Protein AF-A0A920TG39-F1 (afdb_monomer_lite)

Foldseek 3Di:
DPPPDAAEAEDDCPVVCVVVDVPHPYYDPCVVVVVVVVVVVVPPPD

Secondary structure (DSSP, 8-state):
-------EE-STTHHHHHHH-S--SEE-TTHHHHHHHHHHHHTTT-

pLDDT: mean 93.62, std 10.69, range [50.34, 98.69]

Structure (mmCIF, N/CA/C/O backbone):
data_AF-A0A920TG39-F1
#
_entry.id   AF-A0A920TG39-F1
#
loop_
_atom_site.group_PDB
_atom_site.id
_atom_site.type_symbol
_atom_site.label_atom_id
_atom_site.label_alt_id
_atom_site.label_comp_id
_atom_site.label_asym_id
_atom_site.label_entity_id
_atom_site.label_seq_id
_atom_site.pdbx_PDB_ins_code
_atom_site.Cartn_x
_atom_site.Cartn_y
_atom_site.Cartn_z
_atom_site.occupancy
_atom_site.B_iso_or_equiv
_atom_site.auth_seq_id
_atom_site.auth_comp_id
_atom_site.auth_asym_id
_atom_site.auth_atom_id
_atom_site.pdbx_PDB_model_num
ATOM 1 N N . MET A 1 1 ? -25.181 -10.580 -5.777 1.00 50.34 1 MET A N 1
ATOM 2 C CA . MET A 1 1 ? -25.308 -9.324 -5.004 1.00 50.34 1 MET A CA 1
ATOM 3 C C . MET A 1 1 ? -24.499 -8.256 -5.737 1.00 50.34 1 MET A C 1
ATOM 5 O O . MET A 1 1 ? -23.686 -8.668 -6.561 1.00 50.34 1 MET A O 1
ATOM 9 N N . PRO A 1 2 ? -24.757 -6.943 -5.571 1.00 58.81 2 PRO A N 1
ATOM 10 C CA . PRO A 1 2 ? -23.894 -5.911 -6.158 1.00 58.81 2 PRO A CA 1
ATOM 11 C C . PRO A 1 2 ? -22.433 -6.294 -5.893 1.00 58.81 2 PRO A C 1
ATOM 13 O O . PRO A 1 2 ? -22.158 -6.771 -4.797 1.00 58.81 2 PRO A O 1
ATOM 16 N N . GLY A 1 3 ? -21.584 -6.232 -6.927 1.00 81.50 3 GLY A N 1
ATOM 17 C CA . GLY A 1 3 ? -20.306 -6.952 -6.989 1.00 81.50 3 GLY A CA 1
ATOM 18 C C . GLY A 1 3 ? -19.498 -6.787 -5.712 1.00 81.50 3 GLY A C 1
ATOM 19 O O . GLY A 1 3 ? -19.060 -5.680 -5.443 1.00 81.50 3 GLY A O 1
ATOM 20 N N . ASP A 1 4 ? -19.386 -7.871 -4.948 1.00 90.50 4 ASP A N 1
ATOM 21 C CA . ASP A 1 4 ? -18.702 -7.981 -3.659 1.00 90.50 4 ASP A CA 1
ATOM 22 C C . ASP A 1 4 ? -17.203 -7.717 -3.875 1.00 90.50 4 ASP A C 1
ATOM 24 O O . ASP A 1 4 ? -16.495 -8.607 -4.361 1.00 90.50 4 ASP A O 1
ATOM 28 N N . PRO A 1 5 ? -16.731 -6.469 -3.707 1.00 94.94 5 PRO A N 1
ATOM 29 C CA . PRO A 1 5 ? -15.411 -6.087 -4.161 1.00 94.94 5 PRO A CA 1
ATOM 30 C C . PRO A 1 5 ? -14.392 -6.368 -3.064 1.00 94.94 5 PRO A C 1
ATOM 32 O O . PRO A 1 5 ? -14.649 -6.119 -1.891 1.00 94.94 5 PRO A O 1
ATOM 35 N N . ILE A 1 6 ? -13.195 -6.788 -3.465 1.00 96.50 6 ILE A N 1
ATOM 36 C CA . ILE A 1 6 ? -12.065 -6.873 -2.541 1.00 96.50 6 ILE A CA 1
ATOM 37 C C . ILE A 1 6 ? -11.566 -5.451 -2.262 1.00 96.50 6 ILE A C 1
ATOM 39 O O . ILE A 1 6 ? -11.172 -4.730 -3.184 1.00 96.50 6 ILE A O 1
ATOM 43 N N . VAL A 1 7 ? -11.560 -5.053 -0.994 1.00 96.88 7 VAL A N 1
ATOM 44 C CA . VAL A 1 7 ? -11.113 -3.744 -0.520 1.00 96.88 7 VAL A CA 1
ATOM 45 C C . VAL A 1 7 ? -9.718 -3.870 0.090 1.00 96.88 7 VAL A C 1
ATOM 47 O O . VAL A 1 7 ? -9.526 -4.464 1.150 1.00 96.88 7 VAL A O 1
ATOM 50 N N . VAL A 1 8 ? -8.728 -3.266 -0.567 1.00 97.81 8 VAL A N 1
ATOM 51 C CA . VAL A 1 8 ? -7.324 -3.261 -0.123 1.00 97.81 8 VAL A CA 1
ATOM 52 C C . VAL A 1 8 ? -6.913 -1.853 0.301 1.00 97.81 8 VAL A C 1
ATOM 54 O O . VAL A 1 8 ? -7.205 -0.885 -0.403 1.00 97.81 8 VAL A O 1
ATOM 57 N N . ALA A 1 9 ? -6.203 -1.731 1.424 1.00 98.25 9 ALA A N 1
ATOM 58 C CA . ALA A 1 9 ? -5.669 -0.461 1.917 1.00 98.25 9 ALA A CA 1
ATOM 59 C C . ALA A 1 9 ? -4.136 -0.438 1.986 1.00 98.25 9 ALA A C 1
ATOM 61 O O . ALA A 1 9 ? -3.481 -1.459 2.168 1.00 98.25 9 ALA A O 1
ATOM 62 N N . THR A 1 10 ? -3.566 0.763 1.887 1.00 98.44 10 THR A N 1
ATOM 63 C CA . THR A 1 10 ? -2.134 1.039 2.066 1.00 98.44 10 THR A CA 1
ATOM 64 C C . THR A 1 10 ? -1.937 2.399 2.752 1.00 98.44 10 THR A C 1
ATOM 66 O O . THR A 1 10 ? -2.905 3.113 3.020 1.00 98.44 10 THR A O 1
ATOM 69 N N . GLY A 1 11 ? -0.693 2.785 3.035 1.00 97.62 11 GLY A N 1
ATOM 70 C CA . GLY A 1 11 ? -0.341 4.066 3.658 1.00 97.62 11 GLY A CA 1
ATOM 71 C C . GLY A 1 11 ? -0.319 4.031 5.190 1.00 97.62 11 GLY A C 1
ATOM 72 O O . GLY A 1 11 ? -0.860 3.127 5.822 1.00 97.62 11 GLY A O 1
ATOM 73 N N . GLY A 1 12 ? 0.316 5.033 5.806 1.00 96.69 12 GLY A N 1
ATOM 74 C CA . GLY A 1 12 ? 0.720 4.986 7.222 1.00 96.69 12 GLY A CA 1
ATOM 75 C C . GLY A 1 12 ? -0.406 4.82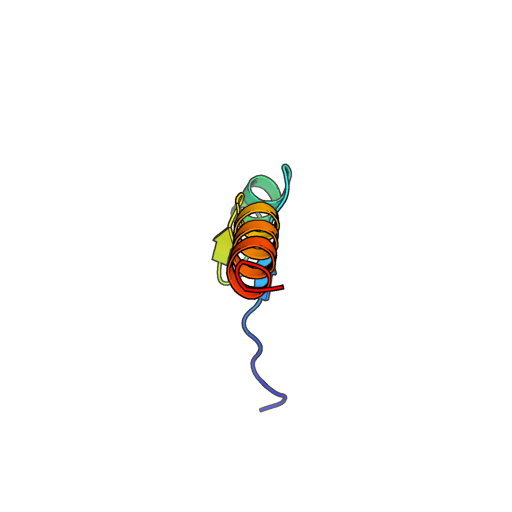8 8.253 1.00 96.69 12 GLY A C 1
ATOM 76 O O . GLY A 1 12 ? -0.162 4.319 9.341 1.00 96.69 12 GLY A O 1
ATOM 77 N N . PHE A 1 13 ? -1.642 5.217 7.928 1.00 97.50 13 PHE A N 1
ATOM 78 C CA . PHE A 1 13 ? -2.790 5.071 8.834 1.00 97.50 13 PHE A CA 1
ATOM 79 C C . PHE A 1 13 ? -3.662 3.843 8.556 1.00 97.50 13 PHE A C 1
ATOM 81 O O . PHE A 1 13 ? -4.590 3.583 9.320 1.00 97.50 13 PHE A O 1
ATOM 88 N N . SER A 1 14 ? -3.382 3.075 7.500 1.00 97.19 14 SER A N 1
ATOM 89 C CA . SER A 1 14 ? -4.217 1.931 7.103 1.00 97.19 14 SER A CA 1
ATOM 90 C C . SER A 1 14 ? -4.344 0.880 8.207 1.00 97.19 14 SER A C 1
ATOM 92 O O . SER A 1 14 ? -5.451 0.434 8.496 1.00 97.19 14 SER A O 1
ATOM 94 N N . GLU A 1 15 ? -3.257 0.562 8.913 1.00 95.62 15 GLU A N 1
ATOM 95 C CA . GLU A 1 15 ? -3.291 -0.362 10.052 1.00 95.62 15 GLU A CA 1
ATOM 96 C C . GLU A 1 15 ? -4.118 0.167 11.229 1.00 95.62 15 GLU A C 1
ATOM 98 O O . GLU A 1 15 ? -4.840 -0.594 11.873 1.00 95.62 15 GLU A O 1
ATOM 103 N N . LEU A 1 16 ? -4.023 1.470 11.524 1.00 96.81 16 LEU A N 1
ATOM 104 C CA . LEU A 1 16 ? -4.802 2.094 12.595 1.00 96.81 16 LEU A CA 1
ATOM 105 C C . LEU A 1 16 ? -6.298 2.013 12.283 1.00 96.81 16 LEU A C 1
ATOM 107 O O . LEU A 1 16 ? -7.088 1.660 13.156 1.00 96.81 16 LEU A O 1
ATOM 111 N N . VAL A 1 17 ? -6.684 2.304 11.041 1.00 97.38 17 VAL A N 1
ATOM 112 C CA . VAL A 1 17 ? -8.076 2.195 10.592 1.00 97.38 17 VAL A CA 1
ATOM 113 C C . VAL A 1 17 ? -8.541 0.735 10.627 1.00 97.38 17 VAL A C 1
ATOM 115 O O . VAL A 1 17 ? -9.612 0.460 11.164 1.00 97.38 17 VAL A O 1
ATOM 118 N N . ASN A 1 18 ? -7.717 -0.210 10.164 1.00 96.31 18 ASN A N 1
ATOM 119 C CA . ASN A 1 18 ? -8.037 -1.642 10.163 1.00 96.31 18 ASN A CA 1
ATOM 120 C C . ASN A 1 18 ? -8.220 -2.228 11.574 1.00 96.31 18 ASN A C 1
ATOM 122 O O . ASN A 1 18 ? -9.031 -3.117 11.788 1.00 96.31 18 ASN A O 1
ATOM 126 N N . LYS A 1 19 ? -7.495 -1.717 12.577 1.00 95.62 19 LYS A N 1
ATOM 127 C CA . LYS A 1 19 ? -7.680 -2.137 13.979 1.00 95.62 19 LYS A CA 1
ATOM 128 C C . LYS A 1 19 ? -9.036 -1.731 14.557 1.00 95.62 19 LYS A C 1
ATOM 130 O O . LYS A 1 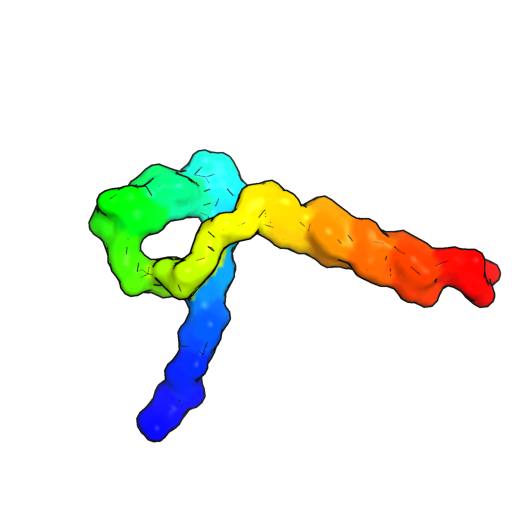19 ? -9.491 -2.350 15.512 1.00 95.62 19 LYS A O 1
ATOM 135 N N . ASN A 1 20 ? -9.648 -0.678 14.018 1.00 96.56 20 ASN A N 1
ATOM 136 C CA . ASN A 1 20 ? -10.866 -0.077 14.564 1.00 96.56 20 ASN A CA 1
ATOM 137 C C . ASN A 1 20 ? -12.098 -0.288 13.668 1.00 96.56 20 ASN A C 1
ATOM 139 O O . ASN A 1 20 ? -13.194 0.129 14.034 1.00 96.56 20 ASN A O 1
ATOM 143 N N . THR A 1 21 ? -11.937 -0.908 12.496 1.00 94.88 21 THR A N 1
ATOM 144 C CA . THR A 1 21 ? -12.996 -1.103 11.496 1.00 94.88 21 THR A CA 1
ATOM 145 C C . THR A 1 21 ? -12.800 -2.433 10.762 1.00 94.88 21 THR A C 1
ATOM 147 O O . THR A 1 21 ? -11.692 -2.949 10.728 1.00 94.88 21 THR A O 1
ATOM 150 N N . GLN A 1 22 ? -13.851 -2.988 10.151 1.00 91.88 22 GLN A N 1
ATOM 151 C CA . GLN A 1 22 ? -13.773 -4.211 9.327 1.00 91.88 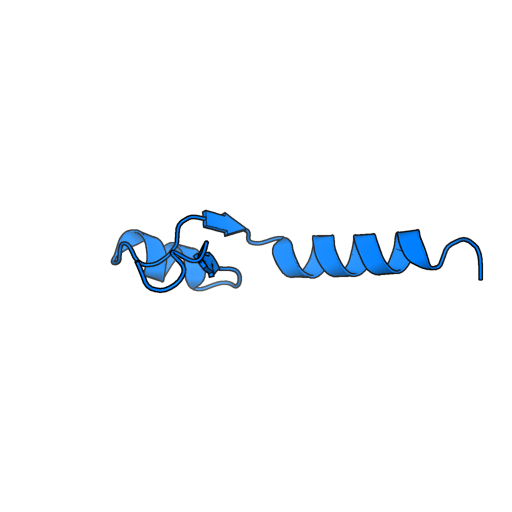22 GLN A CA 1
ATOM 152 C C . GLN A 1 22 ? -14.044 -3.921 7.843 1.00 91.88 22 GLN A C 1
ATOM 154 O O . GLN A 1 22 ? -14.784 -4.643 7.187 1.00 91.88 22 GLN A O 1
ATOM 159 N N . ILE A 1 23 ? -13.516 -2.804 7.332 1.00 94.56 23 ILE A N 1
ATOM 160 C CA . ILE A 1 23 ? -13.803 -2.342 5.962 1.00 94.56 23 ILE A CA 1
ATOM 161 C C . ILE A 1 23 ? -12.792 -2.828 4.918 1.00 94.56 23 ILE A C 1
ATOM 163 O O . ILE A 1 23 ? -13.074 -2.723 3.730 1.00 94.56 23 ILE A O 1
ATOM 167 N N . PHE A 1 24 ? -11.608 -3.277 5.341 1.00 97.38 24 PHE A N 1
ATOM 168 C CA . PHE A 1 24 ? -10.558 -3.763 4.450 1.00 97.38 24 PHE A CA 1
ATOM 169 C C . PHE A 1 24 ? -10.470 -5.280 4.559 1.00 97.38 24 PHE A C 1
ATOM 171 O O . PHE A 1 24 ? -10.415 -5.814 5.666 1.00 97.38 24 PHE A O 1
ATOM 178 N N . ASP A 1 25 ? -10.369 -5.957 3.423 1.00 97.06 25 ASP A N 1
ATOM 179 C CA . ASP A 1 25 ? -10.025 -7.376 3.385 1.00 97.06 25 ASP A CA 1
ATOM 180 C C . ASP A 1 25 ? -8.530 -7.570 3.666 1.00 97.06 25 ASP A C 1
ATOM 182 O O . ASP A 1 25 ? -8.132 -8.511 4.354 1.00 97.06 25 ASP A O 1
ATOM 186 N N . TYR A 1 26 ? -7.692 -6.645 3.174 1.00 96.19 26 TYR A N 1
ATOM 187 C CA . TYR A 1 26 ? -6.238 -6.688 3.341 1.00 96.19 26 TYR A CA 1
ATOM 188 C C . TYR A 1 26 ? -5.619 -5.292 3.492 1.00 96.19 26 TYR A C 1
ATOM 190 O O . TYR A 1 26 ? -6.060 -4.318 2.877 1.00 96.19 26 TYR A O 1
ATOM 198 N N . VAL A 1 27 ? -4.529 -5.218 4.261 1.00 97.50 27 VAL A N 1
ATOM 199 C CA . VAL A 1 27 ? -3.631 -4.057 4.319 1.00 97.50 27 VAL A CA 1
ATOM 200 C C . VAL A 1 27 ? -2.278 -4.455 3.731 1.00 97.50 27 VAL A C 1
ATOM 202 O O . VAL A 1 27 ? -1.636 -5.372 4.238 1.00 97.50 27 VAL A O 1
ATOM 205 N N . ASP A 1 28 ? -1.837 -3.753 2.687 1.00 98.06 28 ASP A N 1
ATOM 206 C CA . ASP A 1 28 ? -0.527 -3.932 2.054 1.00 98.06 28 ASP A CA 1
ATOM 207 C C . ASP A 1 28 ? 0.224 -2.595 2.014 1.00 98.06 28 ASP A C 1
ATOM 209 O O . ASP A 1 28 ? -0.040 -1.723 1.184 1.00 98.06 28 ASP A O 1
ATOM 213 N N . LEU A 1 29 ? 1.197 -2.423 2.910 1.00 98.12 29 LEU A N 1
ATOM 214 C CA . LEU A 1 29 ? 2.001 -1.198 3.000 1.00 98.12 29 LEU A CA 1
ATOM 215 C C . LEU A 1 29 ? 2.981 -1.010 1.831 1.00 98.12 29 LEU A C 1
ATOM 217 O O . LEU A 1 29 ? 3.487 0.094 1.643 1.00 98.12 29 LEU A O 1
ATOM 221 N N . ASN A 1 30 ? 3.222 -2.049 1.030 1.00 98.25 30 ASN A N 1
ATOM 222 C CA . ASN A 1 30 ? 4.100 -1.999 -0.135 1.00 98.25 30 ASN A CA 1
ATOM 223 C C . ASN A 1 30 ? 3.334 -1.867 -1.455 1.00 98.25 30 ASN A C 1
ATOM 225 O O . ASN A 1 30 ? 3.980 -1.785 -2.496 1.00 98.25 30 ASN A O 1
ATOM 229 N N . LEU A 1 31 ? 1.997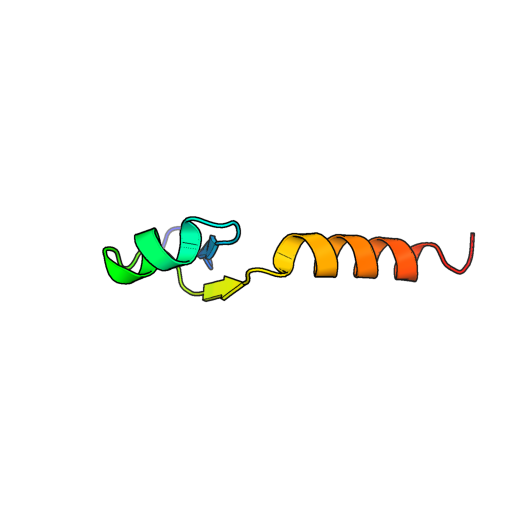 -1.793 -1.436 1.00 98.50 31 LEU A N 1
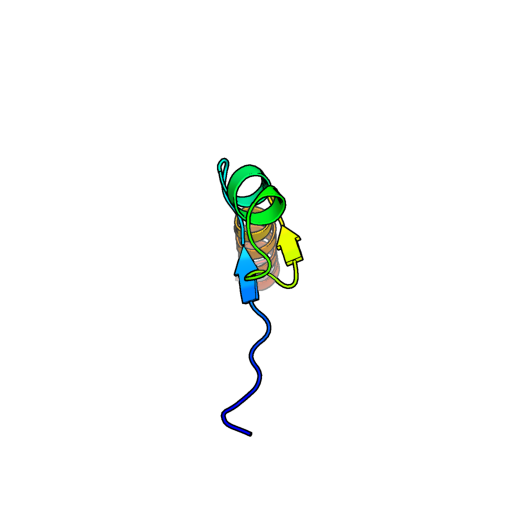ATOM 230 C CA . LEU A 1 31 ? 1.145 -1.826 -2.632 1.00 98.50 31 LEU A CA 1
ATOM 231 C C . LEU A 1 31 ? 1.634 -0.897 -3.757 1.00 98.50 31 LEU A C 1
ATOM 233 O O . LEU A 1 31 ? 1.758 -1.311 -4.910 1.00 98.50 31 LEU A O 1
ATOM 237 N N . THR A 1 32 ? 1.977 0.349 -3.417 1.00 98.44 32 THR A N 1
ATOM 238 C CA . THR A 1 32 ? 2.502 1.326 -4.384 1.00 98.44 32 THR A CA 1
ATOM 239 C C . THR A 1 32 ? 3.866 0.917 -4.944 1.00 98.44 32 THR A C 1
ATOM 241 O O . THR A 1 32 ? 4.087 1.027 -6.147 1.00 98.44 32 THR A O 1
ATOM 244 N N . LEU A 1 33 ? 4.785 0.438 -4.100 1.00 98.69 33 LEU A N 1
ATOM 245 C CA . LEU A 1 33 ? 6.124 0.023 -4.528 1.00 98.69 33 LEU A CA 1
ATOM 246 C C . LEU A 1 33 ? 6.067 -1.229 -5.404 1.00 98.69 33 LEU A C 1
ATOM 248 O O . LEU A 1 33 ? 6.728 -1.270 -6.438 1.00 98.69 33 LEU A O 1
ATOM 252 N N . SER A 1 34 ? 5.229 -2.201 -5.042 1.00 98.50 34 SER A N 1
ATOM 253 C CA . SER A 1 34 ? 4.948 -3.382 -5.860 1.00 98.50 34 SER A CA 1
ATOM 254 C C . SER A 1 34 ? 4.408 -2.977 -7.231 1.00 98.50 34 SER A C 1
ATOM 256 O O . SER A 1 34 ? 4.899 -3.450 -8.250 1.00 98.50 34 SER A O 1
ATOM 258 N N . GLY A 1 35 ? 3.463 -2.032 -7.283 1.00 98.31 35 GLY A N 1
ATOM 259 C CA . GLY A 1 35 ? 2.940 -1.501 -8.543 1.00 98.31 35 GLY A CA 1
ATOM 260 C C . GLY A 1 35 ? 4.007 -0.811 -9.401 1.00 98.31 35 GLY A C 1
ATOM 261 O O . GLY A 1 35 ? 4.082 -1.049 -10.606 1.00 98.31 35 GLY A O 1
ATOM 262 N N . LEU A 1 36 ? 4.869 0.008 -8.790 1.00 98.69 36 LEU A N 1
ATOM 263 C CA . LEU A 1 36 ? 5.996 0.642 -9.484 1.00 98.69 36 LEU A CA 1
ATOM 264 C C . LEU A 1 36 ? 6.997 -0.391 -10.013 1.00 98.69 36 LEU A C 1
ATOM 266 O O . LEU A 1 36 ? 7.486 -0.239 -11.132 1.00 98.69 36 LEU A O 1
ATOM 270 N N . TYR A 1 37 ? 7.270 -1.445 -9.244 1.00 98.50 37 TYR A N 1
ATOM 271 C CA . TYR A 1 37 ? 8.137 -2.538 -9.668 1.00 98.50 37 TYR A CA 1
ATOM 272 C C . TYR A 1 37 ? 7.542 -3.299 -10.857 1.00 98.50 37 TYR A C 1
ATOM 274 O O . TYR A 1 37 ? 8.226 -3.462 -11.863 1.00 98.50 37 TYR A O 1
ATOM 282 N N . CYS A 1 38 ? 6.248 -3.631 -10.819 1.00 98.50 38 CYS A N 1
ATOM 283 C CA . CYS A 1 38 ? 5.549 -4.226 -11.960 1.00 98.50 38 CYS A CA 1
ATOM 284 C C . CYS A 1 38 ? 5.678 -3.356 -13.221 1.00 98.50 38 CYS A C 1
ATOM 286 O O . CYS A 1 38 ? 5.951 -3.859 -14.309 1.00 98.50 38 CYS A O 1
ATOM 288 N N . ILE A 1 39 ? 5.512 -2.033 -13.097 1.00 98.31 39 ILE A N 1
ATOM 289 C CA . ILE A 1 39 ? 5.682 -1.112 -14.230 1.00 98.31 39 ILE A CA 1
ATOM 290 C C . ILE A 1 39 ? 7.132 -1.120 -14.727 1.00 98.31 39 ILE A C 1
ATOM 292 O O . ILE A 1 39 ? 7.356 -1.153 -15.937 1.00 98.31 39 ILE A O 1
ATOM 296 N N . PHE A 1 40 ? 8.116 -1.095 -13.830 1.00 98.19 40 PHE A N 1
ATOM 297 C CA . PHE A 1 40 ? 9.529 -1.190 -14.195 1.00 98.19 40 PHE A CA 1
ATOM 298 C C . PHE A 1 40 ? 9.8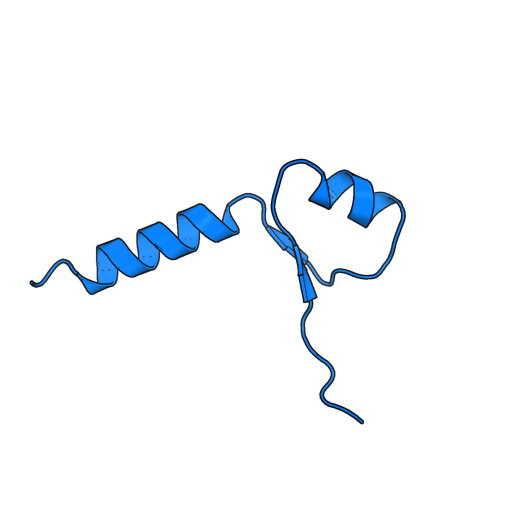25 -2.476 -14.980 1.00 98.19 40 PHE A C 1
ATOM 300 O O . PHE A 1 40 ? 10.452 -2.403 -16.038 1.00 98.19 40 PHE A O 1
ATOM 307 N N . GLU A 1 41 ? 9.329 -3.624 -14.515 1.00 98.00 41 GLU A N 1
ATOM 308 C CA . GLU A 1 41 ? 9.491 -4.922 -15.179 1.00 98.00 41 GLU A CA 1
ATOM 309 C C . GLU A 1 41 ? 8.860 -4.933 -16.577 1.00 98.00 41 GLU A C 1
ATOM 311 O O . GLU A 1 41 ? 9.501 -5.329 -17.550 1.00 98.00 41 GLU A O 1
ATOM 316 N N . LEU A 1 42 ? 7.641 -4.402 -16.711 1.00 97.50 42 LEU A N 1
ATOM 317 C CA . LEU A 1 42 ? 6.940 -4.306 -17.997 1.00 97.50 42 LEU A CA 1
ATOM 318 C C . LEU A 1 42 ? 7.680 -3.455 -19.040 1.00 97.50 42 LEU A C 1
ATOM 320 O O . LEU A 1 42 ? 7.421 -3.591 -20.236 1.00 97.50 42 LEU A O 1
ATOM 324 N N . ASN A 1 43 ? 8.577 -2.564 -18.613 1.00 97.75 43 ASN A N 1
ATOM 325 C CA . ASN A 1 43 ? 9.313 -1.665 -19.500 1.00 97.75 43 ASN A CA 1
ATOM 326 C C . ASN A 1 43 ? 10.791 -2.059 -19.694 1.00 97.75 43 ASN A C 1
ATOM 328 O O . ASN A 1 43 ? 11.503 -1.314 -20.356 1.00 97.75 43 ASN A O 1
ATOM 332 N N . GLN A 1 44 ? 11.255 -3.222 -19.212 1.00 93.56 44 GLN A N 1
ATOM 333 C CA . GLN A 1 44 ? 12.656 -3.671 -19.387 1.00 93.56 44 GLN A CA 1
ATOM 334 C C . GLN A 1 44 ? 13.076 -3.922 -20.845 1.00 93.56 44 GLN A C 1
ATOM 336 O O . GLN A 1 44 ? 14.263 -4.056 -21.133 1.00 93.56 44 GLN A O 1
ATOM 341 N N . HIS A 1 45 ? 12.112 -4.036 -21.758 1.00 82.38 45 HIS A N 1
ATOM 342 C CA . HIS A 1 45 ? 12.347 -4.343 -23.172 1.00 82.38 45 HIS A CA 1
ATOM 343 C C . HIS A 1 45 ? 11.981 -3.188 -24.116 1.00 82.38 45 HIS A C 1
ATOM 345 O O . HIS A 1 45 ? 11.860 -3.404 -25.322 1.00 82.38 45 HIS A O 1
ATOM 351 N N . LYS A 1 46 ? 11.772 -1.985 -23.571 1.00 57.50 46 LYS A N 1
ATOM 352 C CA . LYS A 1 46 ? 11.779 -0.737 -24.343 1.00 57.50 46 LYS A CA 1
ATOM 353 C C . LYS A 1 46 ? 13.181 -0.148 -24.346 1.00 57.50 46 LYS A C 1
ATOM 355 O O . LYS A 1 46 ? 13.540 0.430 -25.392 1.00 57.50 46 LYS A O 1
#

Radius of gyration: 14.43 Å; chains: 1; bounding box: 38×14×39 Å

Sequence (46 aa):
MPGDPIVVATGGFSELVNKNTQIFDYVDLNLTLSGLYCIFELNQHK